Protein AF-A0A2E1B6N2-F1 (afdb_monomer_lite)

Secondary structure (DSSP, 8-state):
--EEEEEEEEEEEE-GGG-EEE---EEESSHHHHHHHHHHHHTTSSEEEEEEEEEETTT--EEEEEEEEEEES---TT---

Sequence (81 aa):
MSEKQKIIIMPFKKGKRGSLTPGEMREASSAAAAERTVDAM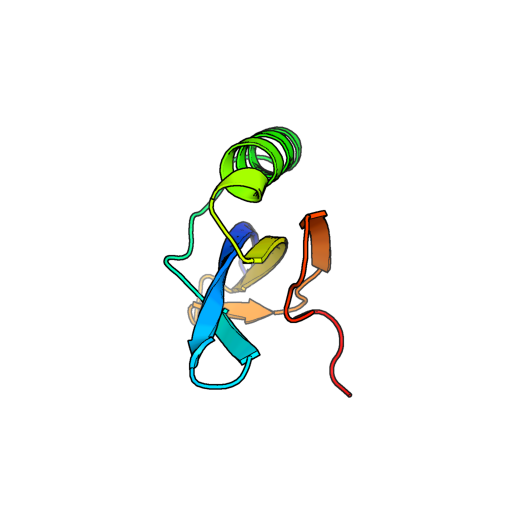ASRFAGVAAFEVTVDDENGYFSSPRLLHSCGTIIDLSKDD

Radius of gyration: 12.98 Å; chains: 1; bounding box: 37×28×28 Å

Foldseek 3Di:
DDKDKWKKKWFWAQDPPRDTDTDDIDTDPDLVRNQVVQVVCLVPHQKMWIWIWIADPVPRDTDQTDTSDMHHDDDDPNDDD

Structure (mmCIF, N/CA/C/O backbone):
data_AF-A0A2E1B6N2-F1
#
_entry.id   AF-A0A2E1B6N2-F1
#
loop_
_atom_site.group_PDB
_atom_site.id
_atom_site.type_symbol
_atom_site.label_atom_id
_atom_site.label_alt_id
_atom_site.label_comp_id
_atom_site.label_asym_id
_atom_site.label_entity_id
_atom_site.label_seq_id
_atom_site.pdbx_PDB_ins_code
_atom_site.Cartn_x
_atom_site.Cartn_y
_atom_site.Cartn_z
_atom_site.occupancy
_atom_site.B_iso_or_equiv
_atom_site.auth_seq_id
_atom_site.auth_comp_id
_atom_site.auth_asym_id
_atom_site.auth_atom_id
_atom_site.pdbx_PDB_model_num
ATOM 1 N N . MET A 1 1 ? 19.127 -6.580 -17.295 1.00 57.34 1 MET A N 1
ATOM 2 C CA . MET A 1 1 ? 18.273 -6.556 -16.094 1.00 57.34 1 MET A CA 1
ATOM 3 C C . MET A 1 1 ? 17.943 -5.106 -15.771 1.00 57.34 1 MET A C 1
ATOM 5 O O . MET A 1 1 ? 18.817 -4.393 -15.290 1.00 57.34 1 MET A O 1
ATOM 9 N N . SER A 1 2 ? 16.751 -4.639 -16.150 1.00 73.75 2 SER A N 1
ATOM 10 C CA . SER A 1 2 ? 16.237 -3.314 -15.773 1.00 73.75 2 SER A CA 1
ATOM 11 C C . SER A 1 2 ? 15.195 -3.540 -14.689 1.00 73.75 2 SER A C 1
ATOM 13 O O . SER A 1 2 ? 14.045 -3.851 -14.976 1.00 73.75 2 SER A O 1
ATOM 15 N N . GLU A 1 3 ? 15.640 -3.476 -13.440 1.00 77.50 3 GLU A N 1
ATOM 16 C CA . GLU A 1 3 ? 14.761 -3.519 -12.280 1.00 77.50 3 GLU A CA 1
ATOM 17 C C . GLU A 1 3 ? 14.362 -2.089 -11.927 1.00 77.50 3 GLU A C 1
ATOM 19 O O . GLU A 1 3 ? 15.218 -1.223 -11.718 1.00 77.50 3 GLU A O 1
ATOM 24 N N . LYS A 1 4 ? 13.057 -1.828 -11.856 1.00 86.56 4 LYS A N 1
ATOM 25 C CA . LYS A 1 4 ? 12.527 -0.518 -11.494 1.00 86.56 4 LYS A CA 1
ATOM 26 C C . LYS A 1 4 ? 11.690 -0.610 -10.234 1.00 86.56 4 LYS A C 1
ATOM 28 O O . LYS A 1 4 ? 10.732 -1.373 -10.155 1.00 86.56 4 LYS A O 1
ATOM 33 N N . GLN A 1 5 ? 12.014 0.232 -9.261 1.00 89.25 5 GLN A N 1
ATOM 34 C CA . GLN A 1 5 ? 11.182 0.386 -8.077 1.00 89.25 5 GLN A CA 1
ATOM 35 C C . GLN A 1 5 ? 9.895 1.128 -8.433 1.00 89.25 5 GLN A C 1
ATOM 37 O O . GLN A 1 5 ? 9.914 2.189 -9.066 1.00 89.25 5 GLN A O 1
ATOM 42 N N . LYS A 1 6 ? 8.773 0.564 -8.001 1.00 92.12 6 LYS A N 1
ATOM 43 C CA . LYS A 1 6 ? 7.455 1.182 -8.060 1.00 92.12 6 LYS A CA 1
ATOM 44 C C . LYS A 1 6 ? 6.828 1.191 -6.684 1.00 92.12 6 LYS A C 1
ATOM 46 O O . LYS A 1 6 ? 7.073 0.307 -5.871 1.00 92.12 6 LYS A O 1
ATOM 51 N N . ILE A 1 7 ? 5.971 2.175 -6.449 1.00 94.81 7 ILE A N 1
ATOM 52 C CA . ILE A 1 7 ? 5.197 2.255 -5.218 1.00 94.81 7 ILE A CA 1
ATOM 53 C C . ILE A 1 7 ? 3.737 2.045 -5.572 1.00 94.81 7 ILE A C 1
ATOM 55 O O . ILE A 1 7 ? 3.158 2.826 -6.325 1.00 94.81 7 ILE A O 1
ATOM 59 N N . ILE A 1 8 ? 3.146 0.987 -5.032 1.00 94.31 8 ILE A N 1
ATOM 60 C CA . ILE A 1 8 ? 1.742 0.643 -5.231 1.00 94.31 8 ILE A CA 1
ATOM 61 C C . ILE A 1 8 ? 0.967 0.858 -3.937 1.00 94.31 8 ILE A C 1
ATOM 63 O O . ILE A 1 8 ? 1.441 0.572 -2.844 1.00 94.31 8 ILE A O 1
ATOM 67 N N . ILE A 1 9 ? -0.251 1.359 -4.061 1.00 95.50 9 ILE A N 1
ATOM 68 C CA . ILE A 1 9 ? -1.194 1.563 -2.973 1.00 95.50 9 ILE A CA 1
ATOM 69 C C . ILE A 1 9 ? -2.342 0.591 -3.185 1.00 95.50 9 ILE A C 1
ATOM 71 O O . ILE A 1 9 ? -3.011 0.617 -4.222 1.00 95.50 9 ILE A O 1
ATOM 75 N N . MET A 1 10 ? -2.578 -0.241 -2.180 1.00 95.06 10 MET A N 1
ATOM 76 C CA . MET A 1 10 ? -3.636 -1.233 -2.151 1.00 95.06 10 MET A CA 1
ATOM 77 C C . MET A 1 10 ? -4.648 -0.871 -1.059 1.00 95.06 10 MET A C 1
ATOM 79 O O . MET A 1 10 ? -4.354 -1.014 0.132 1.00 95.06 10 MET A O 1
ATOM 83 N N . PRO A 1 11 ? -5.852 -0.404 -1.419 1.00 95.44 11 PRO A N 1
ATOM 84 C CA . PRO A 1 11 ? -6.944 -0.293 -0.468 1.00 95.44 11 PRO A CA 1
ATOM 85 C C . PRO A 1 11 ? -7.596 -1.655 -0.224 1.00 95.44 11 PRO A C 1
ATOM 87 O O . PRO A 1 11 ? -7.767 -2.447 -1.144 1.00 95.44 11 PRO A O 1
ATOM 90 N N . PHE A 1 12 ? -8.055 -1.898 0.996 1.00 94.62 12 PHE A N 1
ATOM 91 C CA . PHE A 1 12 ? -8.781 -3.099 1.391 1.00 94.62 12 PHE A CA 1
ATOM 92 C C . PHE A 1 12 ? -10.182 -2.728 1.866 1.00 94.62 12 PHE A C 1
ATOM 94 O O . PHE A 1 12 ? -10.374 -1.867 2.725 1.00 94.62 12 PHE A O 1
ATOM 101 N N . LYS A 1 13 ? -11.197 -3.384 1.311 1.00 93.31 13 LYS A N 1
ATOM 102 C CA . LYS A 1 13 ? -12.597 -3.223 1.722 1.00 93.31 13 LYS A CA 1
ATOM 103 C C . LYS A 1 13 ? -13.019 -4.393 2.601 1.00 93.31 13 LYS A C 1
ATOM 105 O O . LYS A 1 13 ? -12.543 -5.511 2.415 1.00 93.31 13 LYS A O 1
ATOM 110 N N . LYS A 1 14 ? -13.961 -4.149 3.518 1.00 91.25 14 LYS A N 1
ATOM 111 C CA . LYS A 1 14 ? -14.632 -5.231 4.250 1.00 91.25 14 LYS A CA 1
ATOM 112 C C . LYS A 1 14 ? -15.600 -5.927 3.295 1.00 91.25 14 LYS A C 1
ATOM 114 O O . LYS A 1 14 ? -16.562 -5.319 2.828 1.00 91.25 14 LYS A O 1
ATOM 119 N N . GLY A 1 15 ? -15.306 -7.179 2.987 1.00 87.19 15 GLY A N 1
ATOM 120 C CA . GLY A 1 15 ? -16.163 -8.090 2.250 1.00 87.19 15 GLY A CA 1
ATOM 121 C C . GLY A 1 15 ? -17.186 -8.783 3.153 1.00 87.19 15 GLY A C 1
ATOM 122 O O . GLY A 1 15 ? -17.379 -8.449 4.327 1.00 87.19 15 GLY A O 1
ATOM 123 N N . LYS A 1 16 ? -17.876 -9.779 2.589 1.00 86.06 16 LYS A N 1
ATOM 124 C CA . LYS A 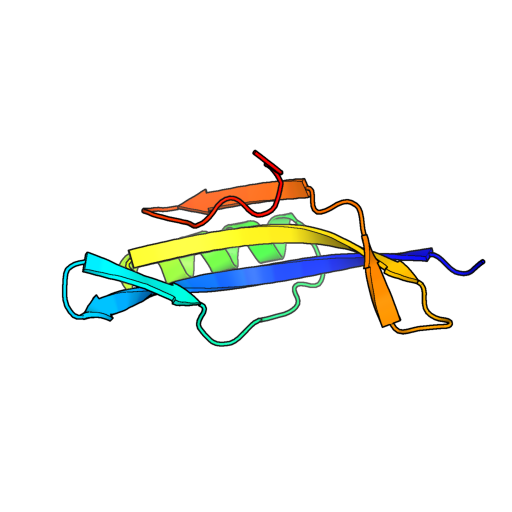1 16 ? -18.858 -10.581 3.331 1.00 86.06 16 LYS A CA 1
ATOM 125 C C . LYS A 1 16 ? -18.162 -11.370 4.443 1.00 86.06 16 LYS A C 1
ATOM 127 O O . LYS A 1 16 ? -17.073 -11.896 4.249 1.00 86.06 16 LYS A O 1
ATOM 132 N N . ARG A 1 17 ? -18.836 -11.510 5.590 1.00 85.25 17 ARG A N 1
ATOM 133 C CA . ARG A 1 17 ? -18.371 -12.326 6.732 1.00 85.25 17 ARG A CA 1
ATOM 134 C C . ARG A 1 17 ? -16.995 -11.907 7.283 1.00 85.25 17 ARG A C 1
ATOM 136 O O . ARG A 1 17 ? -16.283 -12.741 7.823 1.00 85.25 17 ARG A O 1
ATOM 143 N N . GLY A 1 18 ? -16.633 -10.629 7.155 1.00 82.12 18 GLY A N 1
ATOM 144 C CA . GLY A 1 18 ? -15.384 -10.096 7.706 1.00 82.12 18 GLY A CA 1
ATOM 145 C C . GLY A 1 18 ? -14.138 -10.368 6.863 1.00 82.12 18 GLY A C 1
ATOM 146 O O . GLY A 1 18 ? -13.043 -10.070 7.327 1.00 82.12 18 GLY A O 1
ATOM 147 N N . SER A 1 19 ? -14.276 -10.891 5.637 1.00 88.50 19 SER A N 1
ATOM 148 C CA . SER A 1 19 ? -13.138 -10.989 4.722 1.00 88.50 19 SER A CA 1
ATOM 149 C C . SER A 1 19 ? -12.625 -9.602 4.330 1.00 88.50 19 SER A C 1
ATOM 151 O O . SER A 1 19 ? -13.384 -8.631 4.291 1.00 88.50 19 SER A O 1
ATOM 153 N N . LEU A 1 20 ? -11.336 -9.500 4.021 1.00 90.88 20 LEU A N 1
ATOM 154 C CA . LEU A 1 20 ? -10.774 -8.330 3.357 1.00 90.88 20 LEU A CA 1
ATOM 155 C C . LEU A 1 20 ? -10.694 -8.609 1.865 1.00 90.88 20 LEU A C 1
ATOM 157 O O . LEU A 1 20 ? -10.282 -9.687 1.444 1.00 90.88 20 LEU A O 1
ATOM 161 N N . THR A 1 21 ? -11.112 -7.642 1.060 1.00 92.00 21 THR A N 1
ATOM 162 C CA . THR A 1 21 ? -11.017 -7.728 -0.396 1.00 92.00 21 THR A CA 1
ATOM 163 C C . THR A 1 21 ? -10.154 -6.576 -0.898 1.00 92.00 21 THR A C 1
ATOM 165 O O . THR A 1 21 ? -10.463 -5.424 -0.564 1.00 92.00 21 THR A O 1
ATOM 168 N N . PRO A 1 22 ? -9.088 -6.851 -1.671 1.00 91.69 22 PRO A N 1
ATOM 169 C CA . PRO A 1 22 ? -8.295 -5.799 -2.288 1.00 91.69 22 PRO A CA 1
ATOM 170 C C . PRO A 1 22 ? -9.157 -4.999 -3.271 1.00 91.69 22 PRO A C 1
ATOM 172 O O . PRO A 1 22 ? -10.019 -5.539 -3.966 1.00 91.69 22 PRO A O 1
ATOM 175 N N . GLY A 1 23 ? -8.970 -3.685 -3.263 1.00 91.38 23 GLY A N 1
ATOM 176 C CA . GLY A 1 23 ? -9.606 -2.747 -4.173 1.00 91.38 23 GLY A CA 1
ATOM 177 C C . GLY A 1 23 ? -8.718 -2.418 -5.369 1.00 91.38 23 GLY A C 1
ATOM 178 O O . GLY A 1 23 ? -7.805 -3.158 -5.719 1.00 91.38 23 GLY A O 1
ATOM 179 N N . GLU A 1 24 ? -9.005 -1.287 -6.006 1.00 91.25 24 GLU A N 1
ATOM 180 C CA . GLU A 1 24 ? -8.248 -0.815 -7.164 1.00 91.25 24 GLU A CA 1
ATOM 181 C C . GLU A 1 24 ? -6.839 -0.370 -6.748 1.00 91.25 24 GLU A C 1
ATOM 183 O O . GLU A 1 24 ? -6.688 0.528 -5.913 1.00 91.25 24 GLU A O 1
ATOM 188 N N . MET A 1 25 ? -5.822 -1.010 -7.332 1.00 90.88 25 MET A N 1
ATOM 189 C CA . MET A 1 25 ? -4.421 -0.645 -7.140 1.00 90.88 25 MET A CA 1
ATOM 190 C C . MET A 1 25 ? -4.124 0.717 -7.754 1.00 90.88 25 MET A C 1
ATOM 192 O O . MET A 1 25 ? -4.544 1.016 -8.871 1.00 90.88 25 MET A O 1
ATOM 196 N N . ARG A 1 26 ? -3.348 1.530 -7.037 1.00 92.81 26 ARG A N 1
ATOM 197 C CA . ARG A 1 26 ? -2.908 2.849 -7.504 1.00 92.81 26 ARG A CA 1
ATOM 198 C C . ARG A 1 26 ? -1.396 2.954 -7.415 1.00 92.81 26 ARG A C 1
ATOM 200 O O . ARG A 1 26 ? -0.835 2.629 -6.380 1.00 92.81 26 ARG A O 1
ATOM 207 N N . GLU A 1 27 ? -0.739 3.441 -8.459 1.00 92.69 27 GLU A N 1
ATOM 208 C CA . GLU A 1 27 ? 0.696 3.746 -8.402 1.00 92.69 27 GLU A CA 1
ATOM 209 C C . GLU A 1 27 ? 0.916 5.138 -7.784 1.00 92.69 27 GLU A C 1
ATOM 211 O O . GLU A 1 27 ? 0.142 6.070 -8.024 1.00 92.69 27 GLU A O 1
ATOM 216 N N . ALA A 1 28 ? 1.968 5.281 -6.983 1.00 94.31 28 ALA A N 1
ATOM 217 C CA . ALA A 1 28 ? 2.426 6.546 -6.431 1.00 94.31 28 ALA A CA 1
ATOM 218 C C . ALA A 1 28 ? 3.822 6.881 -6.961 1.00 94.31 28 ALA A C 1
ATOM 220 O O . ALA A 1 28 ? 4.663 6.008 -7.152 1.00 94.31 28 ALA A O 1
ATOM 221 N N . SER A 1 29 ? 4.085 8.171 -7.157 1.00 90.50 29 SER A N 1
ATOM 222 C CA . SER A 1 29 ? 5.362 8.656 -7.691 1.00 90.50 29 SER A CA 1
ATOM 223 C C . SER A 1 29 ? 6.481 8.765 -6.648 1.00 90.50 29 SER A C 1
ATOM 225 O O . SER A 1 29 ? 7.638 8.931 -7.018 1.00 90.50 29 SER A O 1
ATOM 227 N N . SER A 1 30 ? 6.159 8.721 -5.351 1.00 93.88 30 SER A N 1
ATOM 228 C CA . SER A 1 30 ? 7.134 8.743 -4.252 1.0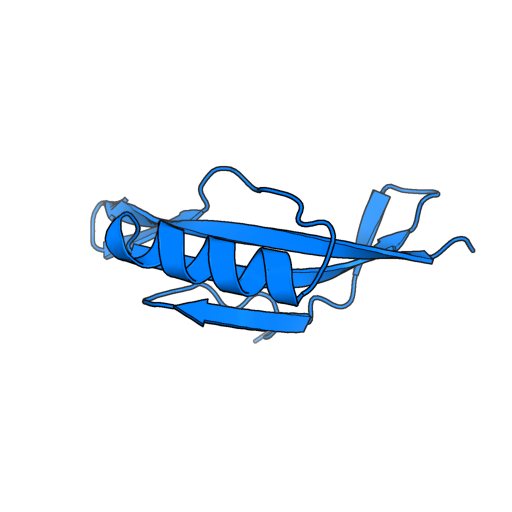0 93.88 30 SER A CA 1
ATOM 229 C C . SER A 1 30 ? 6.527 8.208 -2.953 1.00 93.88 30 SER A C 1
ATOM 231 O O . SER A 1 30 ? 5.303 8.183 -2.802 1.00 93.88 30 SER A O 1
ATOM 233 N N . ALA A 1 31 ? 7.377 7.844 -1.988 1.00 92.94 31 ALA A N 1
ATOM 234 C CA . ALA A 1 31 ? 6.941 7.356 -0.678 1.00 92.94 31 ALA A CA 1
ATOM 235 C C . ALA A 1 31 ? 6.092 8.396 0.074 1.00 92.94 31 ALA A C 1
ATOM 237 O O . ALA A 1 31 ? 5.024 8.071 0.581 1.00 92.94 31 ALA A O 1
ATOM 238 N N . ALA A 1 32 ? 6.496 9.671 0.043 1.00 94.62 32 ALA A N 1
ATOM 239 C CA . ALA A 1 32 ? 5.742 10.756 0.674 1.00 94.62 32 ALA A CA 1
ATOM 240 C C . ALA A 1 32 ? 4.364 10.980 0.022 1.00 94.62 32 ALA A C 1
ATOM 242 O O . ALA A 1 32 ? 3.391 11.308 0.701 1.00 94.62 32 ALA A O 1
ATOM 243 N N . ALA A 1 33 ? 4.255 10.808 -1.302 1.00 94.75 33 ALA A N 1
ATOM 244 C CA . ALA A 1 33 ? 2.963 10.861 -1.987 1.00 94.75 33 ALA A CA 1
ATOM 245 C C . ALA A 1 33 ? 2.080 9.656 -1.623 1.00 94.75 33 ALA A C 1
ATOM 247 O O . ALA A 1 33 ? 0.863 9.805 -1.472 1.00 94.75 33 ALA A O 1
ATOM 248 N N . ALA A 1 34 ? 2.689 8.480 -1.459 1.00 95.38 34 ALA A N 1
ATOM 249 C CA . ALA A 1 34 ? 1.992 7.266 -1.065 1.00 95.38 34 ALA A CA 1
ATOM 250 C C . ALA A 1 34 ? 1.421 7.369 0.351 1.00 95.38 34 ALA A C 1
ATOM 252 O O . ALA A 1 34 ? 0.237 7.108 0.532 1.00 95.38 34 ALA A O 1
ATOM 253 N N . GLU A 1 35 ? 2.214 7.839 1.315 1.00 95.06 35 GLU A N 1
ATOM 254 C CA . GLU A 1 35 ? 1.795 8.046 2.707 1.00 95.06 35 GLU A CA 1
ATOM 255 C C . GLU A 1 35 ? 0.566 8.960 2.798 1.00 95.06 35 GLU A C 1
ATOM 257 O O . GLU A 1 35 ? -0.481 8.559 3.304 1.00 95.06 35 GLU A O 1
ATOM 262 N N . ARG A 1 36 ? 0.632 10.141 2.170 1.00 94.94 36 ARG A N 1
ATOM 263 C CA . ARG A 1 36 ? -0.497 11.088 2.124 1.00 94.94 36 ARG A CA 1
ATOM 264 C C . ARG A 1 36 ? -1.749 10.475 1.506 1.00 94.94 36 ARG A C 1
ATOM 266 O O . ARG A 1 36 ? -2.864 10.779 1.924 1.00 94.94 36 ARG A O 1
ATOM 273 N N . THR A 1 37 ? -1.575 9.639 0.486 1.00 94.00 37 THR A N 1
ATOM 274 C CA . THR A 1 37 ? -2.693 8.977 -0.190 1.00 94.00 37 THR A CA 1
ATOM 275 C C . THR A 1 37 ? -3.295 7.878 0.686 1.00 94.00 37 THR A C 1
ATOM 277 O O . THR A 1 37 ? -4.518 7.792 0.777 1.00 94.00 37 THR A O 1
ATOM 280 N N . VAL A 1 38 ? -2.465 7.078 1.365 1.00 96.00 38 VAL A N 1
ATOM 281 C CA . VAL A 1 38 ? -2.900 6.068 2.343 1.00 96.00 38 VAL A CA 1
ATOM 282 C C . VAL A 1 38 ? -3.730 6.726 3.441 1.00 96.00 38 VAL A C 1
ATOM 284 O O . VAL A 1 38 ? -4.860 6.299 3.670 1.00 96.00 38 VAL A O 1
ATOM 287 N N . ASP A 1 39 ? -3.235 7.808 4.040 1.00 94.88 39 ASP A N 1
ATOM 288 C CA . ASP A 1 39 ? -3.934 8.520 5.115 1.00 94.88 39 ASP A CA 1
ATOM 289 C C . ASP A 1 39 ? -5.254 9.136 4.631 1.00 94.88 39 ASP A C 1
ATOM 291 O O . ASP A 1 39 ? -6.297 8.994 5.275 1.00 94.88 39 ASP A O 1
ATOM 295 N N . ALA A 1 40 ? -5.251 9.761 3.448 1.00 93.94 40 ALA A N 1
ATOM 296 C CA . ALA A 1 40 ? -6.462 10.322 2.851 1.00 93.94 40 ALA A CA 1
ATOM 297 C C . ALA A 1 40 ? -7.523 9.249 2.544 1.00 93.94 40 ALA A C 1
ATOM 299 O O . ALA A 1 40 ? -8.728 9.523 2.581 1.00 93.94 40 ALA A O 1
ATOM 300 N N . MET A 1 41 ? -7.093 8.025 2.232 1.00 92.62 41 MET A N 1
ATOM 301 C CA . MET A 1 41 ? -7.979 6.902 1.935 1.00 92.62 41 MET A CA 1
ATOM 302 C C . MET A 1 41 ? -8.400 6.131 3.191 1.00 92.62 41 MET A C 1
ATOM 304 O O . MET A 1 41 ? -9.483 5.551 3.185 1.00 92.62 41 MET A O 1
ATOM 308 N N . ALA A 1 42 ? -7.623 6.152 4.275 1.00 89.69 42 ALA A N 1
ATOM 309 C CA . ALA A 1 42 ? -7.853 5.339 5.470 1.00 89.69 42 ALA A CA 1
ATOM 310 C C . ALA A 1 42 ? -9.277 5.456 6.043 1.00 89.69 42 ALA A C 1
ATOM 312 O O . ALA A 1 42 ? -9.862 4.462 6.461 1.00 89.69 42 ALA A O 1
ATOM 313 N N . SER A 1 43 ? -9.881 6.646 5.983 1.00 91.00 43 SER A N 1
ATOM 314 C CA . SER A 1 43 ? -11.255 6.889 6.457 1.00 91.00 43 SER A CA 1
ATOM 315 C C . SER A 1 43 ? -12.353 6.191 5.637 1.00 91.00 43 SER A C 1
ATOM 317 O O . SER A 1 43 ? -13.480 6.046 6.108 1.00 91.00 43 SER A O 1
ATOM 319 N N . ARG A 1 44 ? -12.055 5.772 4.401 1.00 90.50 44 ARG A N 1
ATOM 320 C CA . ARG A 1 44 ? -13.023 5.226 3.431 1.00 90.50 44 ARG A CA 1
ATOM 321 C C . ARG A 1 44 ? -12.956 3.710 3.276 1.00 90.50 44 ARG A C 1
ATOM 323 O O . ARG A 1 44 ? -13.840 3.124 2.651 1.00 90.50 44 ARG A O 1
ATOM 330 N N . PHE A 1 45 ? -11.908 3.083 3.793 1.00 93.94 45 PHE A N 1
ATOM 331 C CA . PHE A 1 45 ? -11.602 1.673 3.577 1.00 93.94 45 PHE A CA 1
ATOM 332 C C . PHE A 1 45 ? -11.432 0.945 4.914 1.00 93.94 45 PHE A C 1
ATOM 334 O O . PHE A 1 45 ? -11.343 1.560 5.970 1.00 93.94 45 PHE A O 1
ATOM 341 N N . ALA A 1 46 ? -11.431 -0.387 4.880 1.00 93.81 46 ALA A N 1
ATOM 342 C CA . ALA A 1 46 ? -11.132 -1.197 6.062 1.00 93.81 46 ALA A CA 1
ATOM 343 C C . ALA A 1 46 ? -9.674 -1.016 6.501 1.00 93.81 46 ALA A C 1
ATOM 345 O O . ALA A 1 46 ? -9.372 -0.982 7.692 1.00 93.81 46 ALA A O 1
ATOM 346 N N . GLY A 1 47 ? -8.8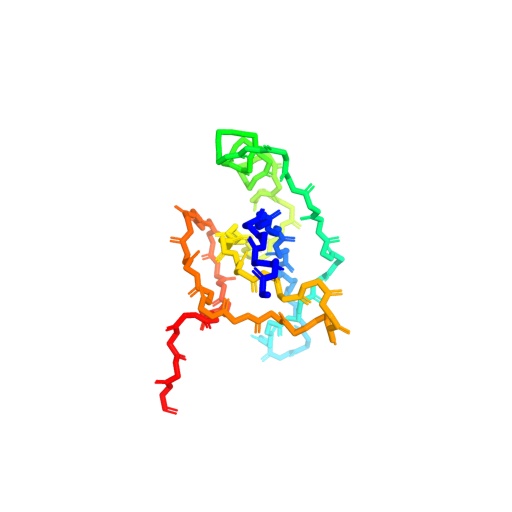04 -0.893 5.505 1.00 94.94 47 GLY A N 1
ATOM 347 C CA . GLY A 1 47 ? -7.420 -0.493 5.631 1.00 94.94 47 GLY A CA 1
ATOM 348 C C . GLY A 1 47 ? -6.848 -0.171 4.260 1.00 94.94 47 GLY A C 1
ATOM 349 O O . GLY A 1 47 ? -7.475 -0.434 3.234 1.00 94.94 47 GLY A O 1
ATOM 350 N N . VAL A 1 48 ? -5.678 0.444 4.232 1.00 96.50 48 VAL A N 1
ATOM 351 C CA . VAL A 1 48 ? -4.950 0.805 3.015 1.00 96.50 48 VAL A CA 1
ATOM 352 C C . VAL A 1 48 ? -3.470 0.612 3.301 1.00 96.50 48 VAL A C 1
ATOM 354 O O . VAL A 1 48 ? -3.006 0.976 4.380 1.00 96.50 48 VAL A O 1
ATOM 357 N N . ALA A 1 49 ? -2.737 0.042 2.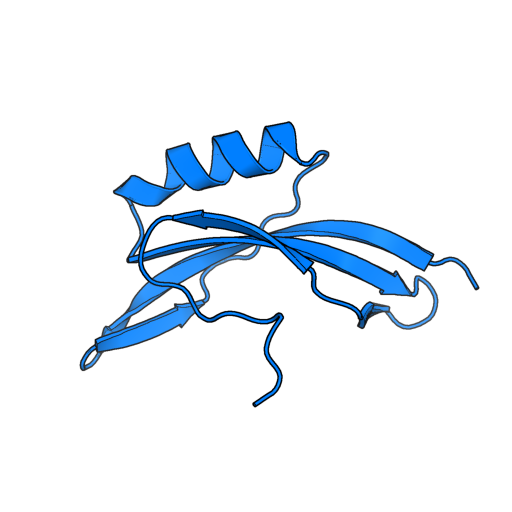352 1.00 95.50 49 ALA A N 1
ATOM 358 C CA . ALA A 1 49 ? -1.299 -0.165 2.455 1.00 95.50 49 ALA A CA 1
ATOM 359 C C . ALA A 1 49 ? -0.584 0.404 1.232 1.00 95.50 49 ALA A C 1
ATOM 361 O O . ALA A 1 49 ? -1.097 0.315 0.117 1.00 95.50 49 ALA A O 1
ATOM 362 N N . ALA A 1 50 ? 0.602 0.962 1.443 1.00 95.62 50 ALA A N 1
ATOM 363 C CA . ALA A 1 50 ? 1.554 1.301 0.401 1.00 95.62 50 ALA A CA 1
ATOM 364 C C . ALA A 1 50 ? 2.719 0.310 0.442 1.00 95.62 50 ALA A C 1
ATOM 366 O O . ALA A 1 50 ? 3.334 0.118 1.493 1.00 95.62 50 ALA A O 1
ATOM 367 N N . PHE A 1 51 ? 3.037 -0.277 -0.707 1.00 93.69 51 PHE A N 1
ATOM 368 C CA . PHE A 1 51 ? 4.151 -1.195 -0.891 1.00 93.69 51 PHE A CA 1
ATOM 369 C C . PHE A 1 51 ? 5.124 -0.635 -1.922 1.00 93.69 51 PHE A C 1
ATOM 371 O O . PHE A 1 51 ? 4.712 -0.143 -2.971 1.00 93.69 51 PHE A O 1
ATOM 378 N N . GLU A 1 52 ? 6.410 -0.739 -1.631 1.00 93.00 52 GLU A N 1
ATOM 379 C CA . GLU A 1 52 ? 7.478 -0.633 -2.614 1.00 93.00 52 GLU A CA 1
ATOM 380 C C . GLU A 1 52 ? 7.697 -2.020 -3.211 1.00 93.00 52 GLU A C 1
ATOM 382 O O . GLU A 1 52 ? 7.865 -2.993 -2.481 1.00 93.00 52 GLU A O 1
ATOM 387 N N . VAL A 1 53 ? 7.635 -2.122 -4.531 1.00 91.06 53 VAL A N 1
ATOM 388 C CA . VAL A 1 53 ? 7.843 -3.364 -5.276 1.00 91.06 53 VAL A CA 1
ATOM 389 C C . VAL A 1 53 ? 8.915 -3.132 -6.324 1.00 91.06 53 VAL A C 1
ATOM 391 O O . VAL A 1 53 ? 8.978 -2.062 -6.936 1.00 91.06 53 VAL A O 1
ATOM 394 N N . THR A 1 54 ? 9.742 -4.139 -6.556 1.00 89.06 54 THR A N 1
ATOM 395 C CA . THR A 1 54 ? 10.673 -4.140 -7.680 1.00 89.06 54 THR A CA 1
ATOM 396 C C . THR A 1 54 ? 9.976 -4.780 -8.870 1.00 89.06 54 THR A C 1
ATOM 398 O O . THR A 1 54 ? 9.454 -5.886 -8.762 1.00 89.06 54 THR A O 1
ATOM 401 N N . VAL A 1 55 ? 9.927 -4.070 -9.994 1.00 86.25 55 VAL A N 1
ATOM 402 C CA . VAL A 1 55 ? 9.391 -4.576 -11.258 1.00 86.25 55 VAL A CA 1
ATOM 403 C C . VAL A 1 55 ? 10.547 -4.929 -12.166 1.00 86.25 55 VAL A C 1
ATOM 405 O O . VAL A 1 55 ? 11.398 -4.080 -12.425 1.00 86.25 55 VAL A O 1
ATOM 408 N N . ASP A 1 56 ? 10.558 -6.161 -12.656 1.00 83.81 56 ASP A N 1
ATOM 409 C CA . ASP A 1 56 ? 11.404 -6.537 -13.784 1.00 83.81 56 ASP A CA 1
ATOM 410 C C . ASP A 1 56 ? 10.700 -6.115 -15.086 1.00 83.81 56 ASP A C 1
ATOM 412 O O . ASP A 1 56 ? 9.625 -6.620 -15.425 1.00 83.81 56 ASP A O 1
ATOM 416 N N . ASP A 1 57 ? 11.275 -5.135 -15.790 1.00 77.12 57 ASP A N 1
ATOM 417 C CA . ASP A 1 57 ? 10.702 -4.576 -17.020 1.00 77.12 57 ASP A CA 1
ATOM 418 C C . ASP A 1 57 ? 10.624 -5.610 -18.169 1.00 77.12 57 ASP A C 1
ATOM 420 O O . ASP A 1 57 ? 9.879 -5.389 -19.125 1.00 77.12 57 ASP A O 1
ATOM 424 N N . GLU A 1 58 ? 11.352 -6.737 -18.111 1.00 75.69 58 GLU A N 1
ATOM 425 C CA . GLU A 1 58 ? 11.335 -7.747 -19.187 1.00 75.69 58 GLU A CA 1
ATOM 426 C C . GLU A 1 58 ? 10.074 -8.615 -19.195 1.00 75.69 58 GLU A C 1
ATOM 428 O O . GLU A 1 58 ? 9.621 -9.073 -20.244 1.00 75.69 58 GLU A O 1
ATOM 433 N N . ASN A 1 59 ? 9.512 -8.876 -18.024 1.00 71.25 59 ASN A N 1
ATOM 434 C CA . ASN A 1 59 ? 8.498 -9.910 -17.818 1.00 71.25 59 ASN A CA 1
ATOM 435 C C . ASN A 1 59 ? 7.368 -9.430 -16.884 1.00 71.25 59 ASN A C 1
ATOM 437 O O . ASN A 1 59 ? 6.366 -10.126 -16.722 1.00 71.25 59 ASN A O 1
ATOM 441 N N . GLY A 1 60 ? 7.471 -8.208 -16.346 1.00 71.19 60 GLY A N 1
ATOM 442 C CA . GLY A 1 60 ? 6.422 -7.544 -15.575 1.00 71.19 60 GLY A CA 1
ATOM 443 C C . GLY A 1 60 ? 6.187 -8.167 -14.201 1.00 71.19 60 GLY A C 1
ATOM 444 O O . GLY A 1 60 ? 5.138 -7.934 -13.596 1.00 71.19 60 GLY A O 1
ATOM 445 N N . TYR A 1 61 ? 7.133 -8.973 -13.713 1.00 75.19 61 TYR A N 1
ATOM 446 C CA . TYR A 1 61 ? 7.035 -9.591 -12.399 1.00 75.19 61 TYR A CA 1
ATOM 447 C C . TYR A 1 61 ? 7.313 -8.568 -11.302 1.00 75.19 61 TYR A C 1
ATOM 449 O O . TYR A 1 61 ? 8.305 -7.841 -11.338 1.00 75.19 61 TYR A O 1
ATOM 457 N N . PHE A 1 62 ? 6.435 -8.554 -10.302 1.00 81.06 62 PHE A N 1
ATOM 458 C CA . PHE A 1 62 ? 6.638 -7.828 -9.057 1.00 81.06 62 PHE A CA 1
ATOM 459 C C . PHE A 1 62 ? 7.368 -8.740 -8.075 1.00 81.06 62 PHE A C 1
ATOM 461 O O . PHE A 1 62 ? 6.875 -9.820 -7.750 1.00 81.06 62 PHE A O 1
ATOM 468 N N . SER A 1 63 ? 8.528 -8.310 -7.596 1.00 79.56 63 SER A N 1
ATOM 469 C CA . SER A 1 63 ? 9.309 -9.020 -6.590 1.00 79.56 63 SER A CA 1
ATOM 470 C C . SER A 1 63 ? 9.615 -8.112 -5.399 1.00 79.56 63 SER A C 1
ATOM 472 O O . SER A 1 63 ? 9.514 -6.884 -5.476 1.00 79.56 63 SER A O 1
ATOM 474 N N . SER A 1 64 ? 9.976 -8.735 -4.276 1.00 82.19 64 SER A N 1
ATOM 475 C CA . SER A 1 64 ? 10.435 -8.056 -3.056 1.00 82.19 64 SER A CA 1
ATOM 476 C C . SER A 1 64 ? 9.477 -6.976 -2.514 1.00 82.19 64 SER A C 1
ATOM 478 O O . SER A 1 64 ? 9.902 -5.835 -2.321 1.00 82.19 64 SER A O 1
ATOM 480 N N . PRO A 1 65 ? 8.188 -7.287 -2.265 1.00 87.69 65 PRO A N 1
ATOM 481 C CA . PRO A 1 65 ? 7.254 -6.312 -1.716 1.00 87.69 65 PRO A CA 1
ATOM 482 C C . PRO A 1 65 ? 7.690 -5.870 -0.317 1.00 87.69 65 PRO A C 1
ATOM 484 O O . PRO A 1 65 ? 7.770 -6.664 0.620 1.00 87.69 65 PRO A O 1
ATOM 487 N N . ARG A 1 66 ? 7.926 -4.571 -0.160 1.00 90.75 66 ARG A N 1
ATOM 488 C CA . ARG A 1 66 ? 8.265 -3.941 1.112 1.00 90.75 66 ARG A CA 1
ATOM 489 C C . ARG A 1 66 ? 7.148 -3.003 1.534 1.00 90.75 66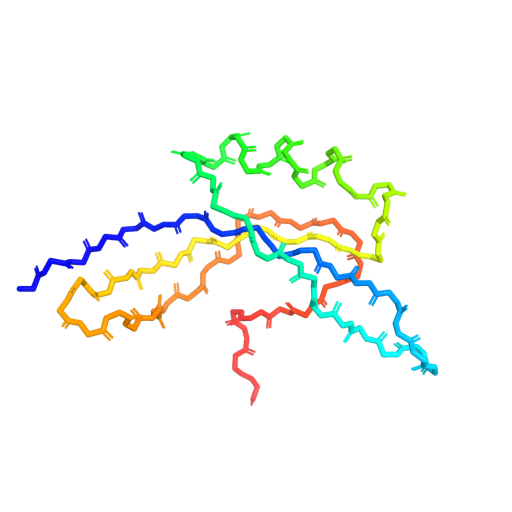 ARG A C 1
ATOM 491 O O . ARG A 1 66 ? 6.826 -2.052 0.827 1.00 90.75 66 ARG A O 1
ATOM 498 N N . LEU A 1 67 ? 6.572 -3.241 2.709 1.00 92.69 67 LEU A N 1
ATOM 499 C CA . LEU A 1 67 ? 5.570 -2.344 3.274 1.00 92.69 67 LEU A CA 1
ATOM 500 C C . LEU A 1 67 ? 6.218 -0.996 3.637 1.00 92.69 67 LEU A C 1
ATOM 502 O O . LEU A 1 67 ? 7.162 -0.949 4.425 1.00 92.69 67 LEU A O 1
ATOM 506 N N . LEU A 1 68 ? 5.713 0.092 3.053 1.00 93.38 68 LEU A N 1
ATOM 507 C CA . LEU A 1 68 ? 6.160 1.457 3.343 1.00 93.38 68 LEU A CA 1
ATOM 508 C C . LEU A 1 68 ? 5.309 2.108 4.430 1.00 93.38 68 LEU A C 1
ATOM 510 O O . LEU A 1 68 ? 5.840 2.708 5.359 1.00 93.38 68 LEU A O 1
ATOM 514 N N . HIS A 1 69 ? 3.987 2.006 4.293 1.00 94.88 69 HIS A N 1
ATOM 515 C CA . HIS A 1 69 ? 3.023 2.581 5.227 1.00 94.88 69 HIS A CA 1
ATOM 516 C C . HIS A 1 69 ? 1.711 1.811 5.171 1.00 94.88 69 HIS A C 1
ATOM 518 O O . HIS A 1 69 ? 1.327 1.296 4.119 1.00 94.88 69 HIS A O 1
ATOM 524 N N . SER A 1 70 ? 0.990 1.761 6.282 1.00 94.88 70 SER A N 1
ATOM 525 C CA . SER A 1 70 ? -0.332 1.145 6.332 1.00 94.88 70 SER A CA 1
ATOM 526 C C . SER A 1 70 ? -1.217 1.802 7.368 1.00 94.88 70 SER A C 1
ATOM 528 O O . SER A 1 70 ? -0.750 2.167 8.445 1.00 94.88 70 SER A O 1
ATOM 530 N N . CYS A 1 71 ? -2.512 1.853 7.082 1.00 95.19 71 CYS A N 1
ATOM 531 C CA . CYS A 1 71 ? -3.523 2.290 8.028 1.00 95.19 71 CYS A CA 1
ATOM 532 C C . CYS A 1 71 ? -4.702 1.311 8.030 1.00 95.19 71 CYS A C 1
ATOM 534 O O . CYS A 1 71 ? -5.126 0.849 6.972 1.00 95.19 71 CYS A O 1
ATOM 536 N N . GLY A 1 72 ? -5.257 1.009 9.206 1.00 92.88 72 GLY A N 1
ATOM 537 C CA . GLY A 1 72 ? -6.387 0.088 9.358 1.00 92.88 72 GLY A CA 1
ATOM 538 C C . GLY A 1 72 ? -6.013 -1.390 9.195 1.00 92.88 72 GLY A C 1
ATOM 539 O O . GLY A 1 72 ? -4.880 -1.793 9.444 1.00 92.88 72 GLY A O 1
ATOM 540 N N . THR A 1 73 ? -6.987 -2.221 8.821 1.00 91.81 73 THR A N 1
ATOM 541 C CA . THR A 1 73 ? -6.786 -3.670 8.656 1.00 91.81 73 THR A CA 1
ATOM 542 C C . THR A 1 73 ? -6.381 -3.995 7.220 1.00 91.81 73 THR A C 1
ATOM 544 O O . THR A 1 73 ? -7.153 -3.756 6.289 1.00 91.81 73 THR A O 1
ATOM 547 N N . ILE A 1 74 ? -5.187 -4.560 7.048 1.00 92.25 74 ILE A N 1
ATOM 548 C CA . ILE A 1 74 ? -4.595 -4.880 5.744 1.00 92.25 74 ILE A CA 1
ATOM 549 C C . ILE A 1 74 ? -4.223 -6.363 5.652 1.00 92.25 74 ILE A C 1
ATOM 551 O O . ILE A 1 74 ? -4.126 -7.047 6.670 1.00 92.25 74 ILE A O 1
ATOM 555 N N . ILE A 1 75 ? -3.994 -6.842 4.429 1.00 85.75 75 ILE A N 1
ATOM 556 C CA . ILE A 1 75 ? -3.274 -8.094 4.177 1.00 85.75 75 ILE A CA 1
ATOM 557 C C . ILE A 1 75 ? -1.815 -7.702 3.944 1.00 85.75 75 ILE A C 1
ATOM 559 O O . ILE A 1 75 ? -1.536 -6.904 3.047 1.00 85.75 75 ILE A O 1
ATOM 563 N N . ASP A 1 76 ? -0.907 -8.203 4.778 1.00 79.12 76 ASP A N 1
ATOM 564 C CA . ASP A 1 76 ? 0.519 -7.920 4.642 1.00 79.12 76 ASP A CA 1
ATOM 565 C C . ASP A 1 76 ? 1.117 -8.807 3.547 1.00 79.12 76 ASP A C 1
ATOM 567 O O . ASP A 1 76 ? 1.249 -10.012 3.721 1.00 79.12 76 ASP A O 1
ATOM 571 N N . LEU A 1 77 ? 1.449 -8.201 2.406 1.00 73.81 77 LEU A N 1
ATOM 572 C CA . LEU A 1 77 ? 2.040 -8.896 1.260 1.00 73.81 77 LEU A CA 1
ATOM 573 C C . LEU A 1 77 ? 3.548 -9.143 1.425 1.00 73.81 77 LEU A C 1
ATOM 575 O O . LEU A 1 77 ? 4.144 -9.790 0.572 1.00 73.81 77 LEU A O 1
ATOM 579 N N . SER A 1 78 ? 4.174 -8.599 2.477 1.00 72.38 78 SER A N 1
ATOM 580 C CA . SER A 1 78 ? 5.609 -8.778 2.747 1.00 72.38 78 SER A CA 1
ATOM 581 C C . SER A 1 78 ? 5.922 -10.016 3.591 1.00 72.38 78 SER A C 1
ATOM 583 O O . SER A 1 78 ? 7.087 -10.384 3.737 1.00 72.38 78 SER A O 1
ATOM 585 N N . LYS A 1 79 ? 4.892 -10.661 4.144 1.00 63.69 79 LYS A N 1
ATOM 586 C CA . LYS A 1 79 ? 5.014 -11.891 4.922 1.00 63.69 79 LYS A CA 1
ATOM 587 C C . LYS A 1 79 ? 4.490 -13.058 4.094 1.00 63.69 79 LYS A C 1
ATOM 589 O O . LYS A 1 79 ? 3.283 -13.256 4.007 1.00 63.69 79 LYS A O 1
ATOM 594 N N . ASP A 1 80 ? 5.408 -13.800 3.486 1.00 54.03 80 ASP A N 1
ATOM 595 C CA . ASP A 1 80 ? 5.161 -15.209 3.178 1.00 54.03 80 ASP A CA 1
ATOM 596 C C . ASP A 1 80 ? 5.192 -15.957 4.523 1.00 54.03 80 ASP A C 1
ATOM 598 O O . ASP A 1 80 ? 6.248 -16.036 5.153 1.00 54.03 80 ASP A O 1
ATOM 602 N N . ASP A 1 81 ? 4.031 -16.419 4.995 1.00 44.59 81 ASP A N 1
ATOM 603 C CA . ASP A 1 81 ? 3.921 -17.448 6.046 1.00 44.59 81 ASP A CA 1
ATOM 604 C C . ASP A 1 81 ? 3.984 -18.849 5.411 1.00 44.59 81 ASP A C 1
ATOM 606 O O . ASP A 1 81 ? 3.321 -19.057 4.364 1.00 44.59 81 ASP A O 1
#

pLDDT: mean 87.69, std 10.12, range [44.59, 96.5]